Protein AF-K0XFM7-F1 (afdb_monomer)

Radius of gyration: 20.57 Å; Cα contacts (8 Å, |Δi|>4): 99; chains: 1; bounding box: 58×33×51 Å

Nearest PDB structures (foldseek):
  7bhy-assembly1_A  TM=6.921E-01  e=8.223E+00  Bacillus subtilis subsp. subtilis str. 168

Secondary structure (DSSP, 8-state):
------HHHHHHHHHHHHHSTTT-SHHHHTT--STHHHHHHHHHHHHHTS------PPPS-HHHHHHHHHHHH--THHHHHHHHHTTSS---HHHHHHHHHHHHHHHHHHHHHHHHHHTTSS-HHHHHHHTTS-HHHHHHHH--

Structure (mmCIF, N/CA/C/O backbone):
data_AF-K0XFM7-F1
#
_entry.id   AF-K0XFM7-F1
#
loop_
_atom_site.group_PDB
_atom_site.id
_atom_site.type_symbol
_atom_site.label_atom_id
_atom_site.label_alt_id
_atom_site.label_c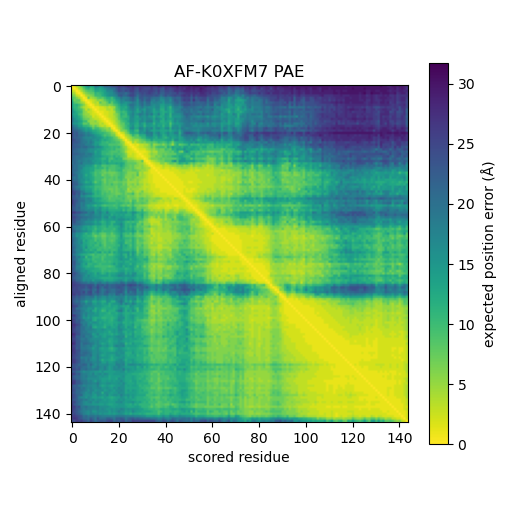omp_id
_atom_site.label_asym_id
_atom_site.label_entity_id
_atom_site.label_seq_id
_atom_site.pdbx_PDB_ins_code
_atom_site.Cartn_x
_atom_site.Cartn_y
_atom_site.Cartn_z
_atom_site.occupancy
_atom_site.B_iso_or_equiv
_atom_site.auth_seq_id
_atom_site.auth_comp_id
_atom_site.auth_asym_id
_atom_site.auth_atom_id
_atom_site.pdbx_PDB_model_num
ATOM 1 N N . MET A 1 1 ? 39.001 -6.462 -8.835 1.00 29.75 1 MET A N 1
ATOM 2 C CA . MET A 1 1 ? 38.923 -5.082 -8.316 1.00 29.75 1 MET A CA 1
ATOM 3 C C . MET A 1 1 ? 37.483 -4.840 -7.896 1.00 29.75 1 MET A C 1
ATOM 5 O O . MET A 1 1 ? 36.634 -4.616 -8.745 1.00 29.75 1 MET A O 1
ATOM 9 N N . THR A 1 2 ? 37.187 -5.045 -6.615 1.00 29.17 2 THR A N 1
ATOM 10 C CA . THR A 1 2 ? 35.823 -4.995 -6.073 1.00 29.17 2 THR A CA 1
ATOM 11 C C . THR A 1 2 ? 35.461 -3.540 -5.816 1.00 29.17 2 THR A C 1
ATOM 13 O O . THR A 1 2 ? 35.986 -2.928 -4.889 1.00 29.17 2 THR A O 1
ATOM 16 N N . ILE A 1 3 ? 34.617 -2.957 -6.666 1.00 37.25 3 ILE A N 1
ATOM 17 C CA . ILE A 1 3 ? 34.099 -1.609 -6.434 1.00 37.25 3 ILE A CA 1
ATOM 18 C C . ILE A 1 3 ? 33.021 -1.726 -5.356 1.00 37.25 3 ILE A C 1
ATOM 20 O O . ILE A 1 3 ? 31.922 -2.215 -5.604 1.00 37.25 3 ILE A O 1
ATOM 24 N N . LEU A 1 4 ? 33.357 -1.289 -4.143 1.00 32.00 4 LEU A N 1
ATOM 25 C CA . LEU A 1 4 ? 32.397 -1.015 -3.078 1.00 32.00 4 LEU A CA 1
ATOM 26 C C . LEU A 1 4 ? 31.510 0.160 -3.517 1.00 32.00 4 LEU A C 1
ATOM 28 O O . LEU A 1 4 ? 31.856 1.332 -3.349 1.00 32.00 4 LEU A O 1
ATOM 32 N N . PHE A 1 5 ? 30.361 -0.148 -4.116 1.00 39.50 5 PHE A N 1
ATOM 33 C CA . PHE A 1 5 ? 29.331 0.844 -4.400 1.00 39.50 5 PHE A CA 1
ATOM 34 C C . PHE A 1 5 ? 28.618 1.220 -3.099 1.00 39.50 5 PHE A C 1
ATOM 36 O O . PHE A 1 5 ? 27.722 0.527 -2.629 1.00 39.50 5 PHE A O 1
ATOM 43 N N . SER A 1 6 ? 29.020 2.339 -2.496 1.00 41.69 6 SER A N 1
ATOM 44 C CA . SER A 1 6 ? 28.236 2.958 -1.425 1.00 41.69 6 SER A CA 1
ATOM 45 C C . SER A 1 6 ? 26.874 3.427 -1.970 1.00 41.69 6 SER A C 1
ATOM 47 O O . SER A 1 6 ? 26.770 3.820 -3.136 1.00 41.69 6 SER A O 1
ATOM 49 N N . ARG A 1 7 ? 25.826 3.456 -1.127 1.00 45.94 7 ARG A N 1
ATOM 50 C CA .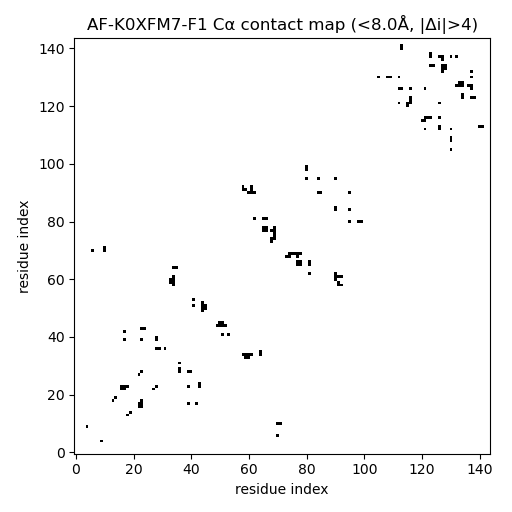 ARG A 1 7 ? 24.485 3.993 -1.478 1.00 45.94 7 ARG A CA 1
ATOM 51 C C . ARG A 1 7 ? 24.550 5.398 -2.119 1.00 45.94 7 ARG A C 1
ATOM 53 O O . ARG A 1 7 ? 23.733 5.721 -2.975 1.00 45.94 7 ARG A O 1
ATOM 60 N N . GLN A 1 8 ? 25.532 6.231 -1.750 1.00 43.97 8 GLN A N 1
ATOM 61 C CA . GLN A 1 8 ? 25.756 7.544 -2.378 1.00 43.97 8 GLN A CA 1
ATOM 62 C C . GLN A 1 8 ? 26.356 7.450 -3.789 1.00 43.97 8 GLN A C 1
ATOM 64 O O . GLN A 1 8 ? 26.002 8.254 -4.652 1.00 43.97 8 GLN A O 1
ATOM 69 N N . ASN A 1 9 ? 27.234 6.476 -4.036 1.00 42.38 9 ASN A N 1
ATOM 70 C CA . ASN A 1 9 ? 27.860 6.268 -5.339 1.00 42.38 9 ASN A CA 1
ATOM 71 C C . ASN A 1 9 ? 26.870 5.703 -6.362 1.00 42.38 9 ASN A C 1
ATOM 73 O O . ASN A 1 9 ? 26.914 6.126 -7.508 1.00 42.38 9 ASN A O 1
ATOM 77 N N . LEU A 1 10 ? 25.934 4.839 -5.954 1.00 49.88 10 LEU A N 1
ATOM 78 C CA . LEU A 1 10 ? 24.838 4.366 -6.814 1.00 49.88 10 LEU A CA 1
ATOM 79 C C . LEU A 1 10 ? 23.905 5.510 -7.233 1.00 49.88 10 LEU A C 1
ATOM 81 O O . LEU A 1 10 ? 23.663 5.685 -8.423 1.00 49.88 10 LEU A O 1
ATOM 85 N N . LYS A 1 11 ? 23.461 6.353 -6.287 1.00 48.84 11 LYS A N 1
ATOM 86 C CA . LYS A 1 11 ? 22.655 7.546 -6.610 1.00 48.84 11 LYS A CA 1
ATOM 87 C C . LYS A 1 11 ? 23.372 8.484 -7.578 1.00 48.84 11 LYS A C 1
ATOM 89 O O . LYS A 1 11 ? 22.762 8.925 -8.544 1.00 48.84 11 LYS A O 1
ATOM 94 N N . LYS A 1 12 ? 24.656 8.778 -7.338 1.00 49.69 12 LYS A N 1
ATOM 95 C CA . LYS A 1 12 ? 25.457 9.624 -8.236 1.00 49.69 12 LYS A CA 1
ATOM 96 C C . LYS A 1 12 ? 25.666 8.978 -9.602 1.00 49.69 12 LYS A C 1
ATOM 98 O O . LYS A 1 12 ? 25.543 9.680 -10.591 1.00 49.69 12 LYS A O 1
ATOM 103 N N . LEU A 1 13 ? 25.943 7.675 -9.666 1.00 50.91 13 LEU A N 1
ATOM 104 C CA . LEU A 1 13 ? 26.161 6.960 -10.923 1.00 50.91 13 LEU A CA 1
ATOM 105 C C . LEU A 1 13 ? 24.884 6.902 -11.768 1.00 50.91 13 LEU A C 1
ATOM 107 O O . LEU A 1 13 ? 24.965 7.158 -12.959 1.00 50.91 13 LEU A O 1
ATOM 111 N N . LEU A 1 14 ? 23.720 6.630 -11.165 1.00 55.31 14 LEU A N 1
ATOM 112 C CA . LEU A 1 14 ? 22.430 6.646 -11.867 1.00 55.31 14 LEU A CA 1
ATOM 113 C C . LEU A 1 14 ? 22.029 8.060 -12.292 1.00 55.31 14 LEU A C 1
ATOM 115 O O . LEU A 1 14 ? 21.629 8.246 -13.430 1.00 55.31 14 LEU A O 1
ATOM 119 N N . ILE A 1 15 ? 22.187 9.071 -11.433 1.00 53.62 15 ILE A N 1
ATOM 120 C CA . ILE A 1 15 ? 21.956 10.474 -11.816 1.00 53.62 15 ILE A CA 1
ATOM 121 C C . ILE A 1 15 ? 22.860 10.860 -12.989 1.00 53.62 15 ILE A C 1
ATOM 123 O O . ILE A 1 15 ? 22.378 11.433 -13.953 1.00 53.62 15 ILE A O 1
ATOM 127 N N . PHE A 1 16 ? 24.140 10.494 -12.959 1.00 48.94 16 PHE A N 1
ATOM 128 C CA . PHE A 1 16 ? 25.066 10.787 -14.050 1.00 48.94 16 PHE A CA 1
ATOM 129 C C . PHE A 1 16 ? 24.698 10.015 -15.328 1.00 48.94 16 PHE A C 1
ATOM 131 O O . PHE A 1 16 ? 24.609 10.613 -16.386 1.00 48.94 16 PHE A O 1
ATOM 138 N N . TYR A 1 17 ? 24.380 8.719 -15.247 1.00 53.38 17 TYR A N 1
ATOM 139 C CA . TYR A 1 17 ? 24.012 7.913 -16.421 1.00 53.38 17 TYR A CA 1
ATOM 140 C C . TYR A 1 17 ? 22.646 8.264 -17.028 1.00 53.38 17 TYR A C 1
ATOM 142 O O . TYR A 1 17 ? 22.488 8.170 -18.242 1.00 53.38 17 TYR A O 1
ATOM 150 N N . PHE A 1 18 ? 21.658 8.641 -16.212 1.00 51.94 18 PHE A N 1
ATOM 151 C CA . PHE A 1 18 ? 20.291 8.908 -16.672 1.00 51.94 18 PHE A CA 1
ATOM 152 C C . PHE A 1 18 ? 20.002 10.394 -16.923 1.00 51.94 18 PHE A C 1
ATOM 154 O O . PHE A 1 18 ? 19.079 10.696 -17.679 1.00 51.94 18 PHE A O 1
ATOM 161 N N . LEU A 1 19 ? 20.773 11.322 -16.335 1.00 49.59 19 LEU A N 1
ATOM 162 C CA . LEU A 1 19 ? 20.606 12.770 -16.534 1.00 49.59 19 LEU A CA 1
ATOM 163 C C . LEU A 1 19 ? 21.688 13.410 -17.423 1.00 49.59 19 LEU A C 1
ATOM 165 O O . LEU A 1 19 ? 21.469 14.540 -17.863 1.00 49.59 19 LEU A O 1
ATOM 169 N N . ASP A 1 20 ? 22.793 12.727 -17.767 1.00 49.00 20 ASP A N 1
ATOM 170 C CA . ASP A 1 20 ? 23.643 13.196 -18.872 1.00 49.00 20 ASP A CA 1
ATOM 171 C C . ASP A 1 20 ? 22.966 12.954 -20.227 1.00 49.00 20 ASP A C 1
ATOM 173 O O . ASP A 1 20 ? 22.535 11.853 -20.579 1.00 49.00 20 ASP A O 1
ATOM 177 N N . ASN A 1 21 ? 22.910 14.023 -21.022 1.00 47.72 21 ASN A N 1
ATOM 178 C CA . ASN A 1 21 ? 22.172 14.139 -22.283 1.00 47.72 21 ASN A CA 1
ATOM 179 C C . ASN A 1 21 ? 22.541 13.115 -23.375 1.00 47.72 21 ASN A C 1
ATOM 181 O O . ASN A 1 21 ? 21.835 13.027 -24.377 1.00 47.72 21 ASN A O 1
ATOM 185 N N . THR A 1 22 ? 23.629 12.364 -23.216 1.00 46.22 22 THR A N 1
ATOM 186 C CA . THR A 1 22 ? 24.187 11.465 -24.236 1.00 46.22 22 THR A CA 1
ATOM 187 C C . THR A 1 22 ? 23.747 10.007 -24.104 1.00 46.22 22 THR A C 1
ATOM 189 O O . THR A 1 22 ? 23.818 9.282 -25.094 1.00 46.22 22 THR A O 1
ATOM 192 N N . PHE A 1 23 ? 23.282 9.566 -22.930 1.00 46.31 23 PHE A N 1
ATOM 193 C CA . PHE A 1 23 ? 22.992 8.147 -22.666 1.00 46.31 23 PHE A CA 1
ATOM 194 C C . PHE A 1 23 ? 21.504 7.778 -22.689 1.00 46.31 23 PHE A C 1
ATOM 196 O O . PHE A 1 23 ? 21.178 6.610 -22.867 1.00 46.31 23 PHE A O 1
ATOM 203 N N . CYS A 1 24 ? 20.585 8.737 -22.567 1.00 51.81 24 CYS A N 1
ATOM 204 C CA . CYS A 1 24 ? 19.144 8.464 -22.539 1.00 51.81 24 CYS A CA 1
ATOM 205 C C . CYS A 1 24 ? 18.507 8.648 -23.929 1.00 51.81 24 CYS A C 1
ATOM 207 O O . CYS A 1 24 ? 17.659 9.511 -24.147 1.00 51.81 24 CYS A O 1
ATOM 209 N N . THR A 1 25 ? 18.990 7.881 -24.907 1.00 58.22 25 THR A N 1
ATOM 210 C CA . THR A 1 25 ? 18.348 7.732 -26.223 1.00 58.22 25 THR A CA 1
ATOM 211 C C . THR A 1 25 ? 17.553 6.430 -26.246 1.00 58.22 25 THR A C 1
ATOM 213 O O . THR A 1 25 ? 17.971 5.464 -25.608 1.00 58.22 25 THR A O 1
ATOM 216 N N . GLN A 1 26 ? 16.469 6.347 -27.030 1.00 60.59 26 GLN A N 1
ATOM 217 C CA . GLN A 1 26 ? 15.697 5.099 -27.196 1.00 60.59 26 GLN A CA 1
ATOM 218 C C . GLN A 1 26 ? 16.611 3.902 -27.522 1.00 60.59 26 GLN A C 1
ATOM 220 O O . GLN A 1 26 ? 16.553 2.854 -26.894 1.00 60.59 26 GLN A O 1
ATOM 225 N N . THR A 1 27 ? 17.588 4.132 -28.403 1.00 60.06 27 THR A N 1
ATOM 226 C CA . THR A 1 27 ? 18.615 3.159 -28.809 1.00 60.06 27 THR A CA 1
ATOM 227 C C . THR A 1 27 ? 19.533 2.671 -27.683 1.00 60.06 27 THR A C 1
ATOM 229 O O . THR A 1 27 ? 20.223 1.665 -27.849 1.00 60.06 27 THR A O 1
ATOM 232 N N . THR A 1 28 ? 19.605 3.386 -26.561 1.00 57.66 28 THR A N 1
ATOM 233 C CA . THR A 1 28 ? 20.372 2.999 -25.371 1.00 57.66 28 THR A CA 1
ATOM 234 C C . THR A 1 28 ? 19.479 2.342 -24.319 1.00 57.66 28 THR A C 1
ATOM 236 O O . THR A 1 28 ? 19.934 1.414 -23.654 1.00 57.66 28 THR A O 1
ATOM 239 N N . ILE A 1 29 ? 18.205 2.739 -24.232 1.00 59.78 29 ILE A N 1
ATOM 240 C CA . ILE A 1 29 ? 17.186 2.091 -23.390 1.00 59.78 29 ILE A CA 1
ATOM 241 C C . ILE A 1 29 ? 16.974 0.635 -23.833 1.00 59.78 29 ILE A C 1
ATOM 243 O O . ILE A 1 29 ? 17.033 -0.275 -23.009 1.00 59.78 29 ILE A O 1
ATOM 247 N N . ASP A 1 30 ? 16.891 0.393 -25.142 1.00 63.66 30 ASP A N 1
ATOM 248 C CA . ASP A 1 30 ? 16.704 -0.949 -25.717 1.00 63.66 30 ASP A CA 1
ATOM 249 C C . ASP A 1 30 ? 17.877 -1.918 -25.433 1.00 63.66 30 ASP A C 1
ATOM 251 O O . ASP A 1 30 ? 17.787 -3.122 -25.681 1.00 63.66 30 ASP A O 1
ATOM 255 N N . LYS A 1 31 ? 19.015 -1.416 -24.923 1.00 64.25 31 LYS A N 1
ATOM 256 C CA . LYS A 1 31 ? 20.193 -2.236 -24.585 1.00 64.25 31 LYS A CA 1
ATOM 257 C C . LYS A 1 31 ? 20.129 -2.837 -23.182 1.00 64.25 31 LYS A C 1
ATOM 259 O O . LYS A 1 31 ? 20.913 -3.746 -22.889 1.00 64.25 31 LYS A O 1
ATOM 264 N N . PHE A 1 32 ? 19.249 -2.350 -22.310 1.00 61.25 32 PHE A N 1
ATOM 265 C CA . PHE A 1 32 ? 19.082 -2.915 -20.975 1.00 61.25 32 PHE A CA 1
ATOM 266 C C . PHE A 1 32 ? 18.409 -4.289 -21.080 1.00 61.25 32 PHE A C 1
ATOM 268 O O . PHE A 1 32 ? 17.297 -4.425 -21.572 1.00 61.25 32 PHE A O 1
ATOM 275 N N . ARG A 1 33 ? 19.111 -5.334 -20.627 1.00 59.41 33 ARG A N 1
ATOM 276 C CA . ARG A 1 33 ? 18.616 -6.724 -20.660 1.00 59.41 33 ARG A CA 1
ATOM 277 C C . ARG A 1 33 ? 17.826 -7.129 -19.410 1.00 59.41 33 ARG A C 1
ATOM 279 O O . ARG A 1 33 ? 17.273 -8.224 -19.382 1.00 59.41 33 ARG A O 1
ATOM 286 N N . SER A 1 34 ? 17.811 -6.280 -18.384 1.00 68.44 34 SER A N 1
ATOM 287 C CA . SER A 1 34 ? 17.025 -6.444 -17.157 1.00 68.44 34 SER A CA 1
ATOM 288 C C . SER A 1 34 ? 15.877 -5.439 -17.124 1.00 68.44 34 SER A C 1
ATOM 290 O O . SER A 1 34 ? 15.892 -4.467 -17.877 1.00 68.44 34 SER A O 1
ATOM 292 N N . ASP A 1 35 ? 14.938 -5.607 -16.193 1.00 73.00 35 ASP A N 1
ATOM 293 C CA . ASP A 1 35 ? 13.759 -4.740 -16.034 1.00 73.00 35 ASP A CA 1
ATOM 294 C C . ASP A 1 35 ? 14.070 -3.279 -15.645 1.00 73.00 35 ASP A C 1
ATOM 296 O O . ASP A 1 35 ? 13.169 -2.449 -15.561 1.00 73.00 35 ASP A O 1
ATOM 300 N N . PHE A 1 36 ? 15.348 -2.909 -15.485 1.00 73.38 36 PHE A N 1
ATOM 301 C CA . PHE A 1 36 ? 15.766 -1.511 -15.315 1.00 73.38 36 PHE A CA 1
ATOM 302 C C . PHE A 1 36 ? 15.454 -0.627 -16.524 1.00 73.38 36 PHE A C 1
ATOM 304 O O . PHE A 1 36 ? 15.396 0.595 -16.381 1.00 73.38 36 PHE A O 1
ATOM 311 N N . TRP A 1 37 ? 15.219 -1.224 -17.694 1.00 73.75 37 TRP A N 1
ATOM 312 C CA . TRP A 1 37 ? 14.750 -0.495 -18.868 1.00 73.75 37 TRP A CA 1
ATOM 313 C C . TRP A 1 37 ? 13.430 0.250 -18.594 1.00 73.75 37 TRP A C 1
ATOM 315 O O . TRP A 1 37 ? 13.237 1.328 -19.138 1.00 73.75 37 TRP A O 1
ATOM 325 N N . ILE A 1 38 ? 12.577 -0.249 -17.690 1.00 77.06 38 ILE A N 1
ATOM 326 C CA . ILE A 1 38 ? 11.307 0.389 -17.299 1.00 77.06 38 ILE A CA 1
ATOM 327 C C . ILE A 1 38 ? 11.563 1.732 -16.609 1.00 77.06 38 ILE A C 1
ATOM 329 O O . ILE A 1 38 ? 10.898 2.726 -16.884 1.00 77.06 38 ILE A O 1
ATOM 333 N N . LEU A 1 39 ? 12.564 1.783 -15.724 1.00 75.88 39 LEU A N 1
ATOM 334 C CA . LEU A 1 39 ? 12.958 3.027 -15.062 1.00 75.88 39 LEU A CA 1
ATOM 335 C C . LEU A 1 39 ? 13.592 4.004 -16.060 1.00 75.88 39 LEU A C 1
ATOM 337 O O . LEU A 1 39 ? 13.345 5.206 -15.991 1.00 75.88 39 LEU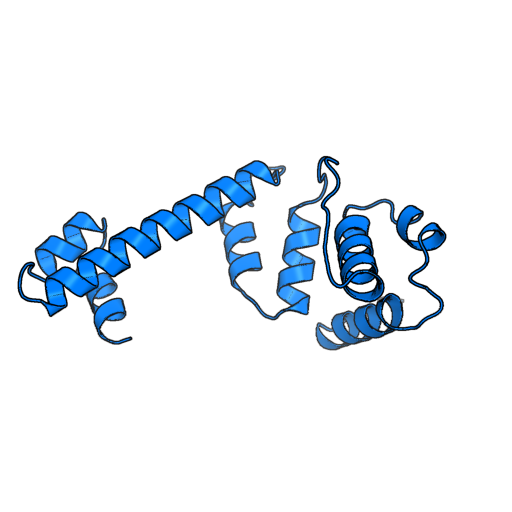 A O 1
ATOM 341 N N . ALA A 1 40 ? 14.400 3.485 -16.986 1.00 75.75 40 ALA A N 1
ATOM 342 C CA . ALA A 1 40 ? 15.002 4.272 -18.056 1.00 75.75 40 ALA A CA 1
ATOM 343 C C . ALA A 1 40 ? 13.934 4.918 -18.953 1.00 75.75 40 ALA A C 1
ATOM 345 O O . ALA A 1 40 ? 13.990 6.119 -19.216 1.00 75.75 40 ALA A O 1
ATOM 346 N N . ASP A 1 41 ? 12.949 4.122 -19.363 1.00 76.12 41 ASP A N 1
ATOM 347 C CA . ASP A 1 41 ? 11.815 4.529 -20.184 1.00 76.12 41 ASP A CA 1
ATOM 348 C C . ASP A 1 41 ? 10.939 5.562 -19.462 1.00 76.12 41 ASP A C 1
ATOM 350 O O . ASP A 1 41 ? 10.687 6.636 -20.004 1.00 76.12 41 ASP A O 1
ATOM 354 N N . TYR A 1 42 ? 10.600 5.329 -18.190 1.00 78.38 42 TYR A N 1
ATOM 355 C CA . TYR A 1 42 ? 9.891 6.306 -17.358 1.00 78.38 42 TYR A CA 1
ATOM 356 C C . TYR A 1 42 ? 10.612 7.660 -17.296 1.00 78.38 42 TYR A C 1
ATOM 358 O O . TYR A 1 42 ? 10.006 8.706 -17.536 1.00 78.38 42 TYR A O 1
ATOM 366 N N . LEU A 1 43 ? 11.915 7.665 -16.991 1.00 75.88 43 LEU A N 1
ATOM 367 C CA . LEU A 1 43 ? 12.696 8.902 -16.891 1.00 75.88 43 LEU A CA 1
ATOM 368 C C . LEU A 1 43 ? 12.791 9.630 -18.238 1.00 75.88 43 LEU A C 1
ATOM 370 O O . LEU A 1 43 ? 12.763 10.863 -18.273 1.00 75.88 43 LEU A O 1
ATOM 374 N N . TYR A 1 44 ? 12.887 8.884 -19.338 1.00 79.56 44 TYR A N 1
ATOM 375 C CA . TYR A 1 44 ? 12.880 9.443 -20.685 1.00 79.56 44 TYR A CA 1
ATOM 376 C C . TYR A 1 44 ? 11.529 10.084 -21.029 1.00 79.56 44 TYR A C 1
ATOM 378 O O . TYR A 1 44 ? 11.496 11.257 -21.408 1.00 79.56 44 TYR A O 1
ATOM 386 N N . GLN A 1 45 ? 10.420 9.365 -20.837 1.00 78.94 45 GLN A N 1
ATOM 387 C CA . GLN A 1 45 ? 9.071 9.866 -21.114 1.00 78.94 45 GLN A CA 1
ATOM 388 C C . GLN A 1 45 ? 8.741 11.095 -20.253 1.00 78.94 45 GLN A C 1
ATOM 390 O O . GLN A 1 45 ? 8.383 12.149 -20.778 1.00 78.94 45 GLN A O 1
ATOM 395 N N . MET A 1 46 ? 9.005 11.047 -18.944 1.00 78.88 46 MET A N 1
ATOM 396 C CA . MET A 1 46 ? 8.796 12.202 -18.062 1.00 78.88 46 MET A CA 1
ATOM 397 C C . MET A 1 46 ? 9.622 13.427 -18.471 1.00 78.88 46 MET A C 1
ATOM 399 O O . MET A 1 46 ? 9.180 14.559 -18.289 1.00 78.88 46 MET A O 1
ATOM 403 N N . ARG A 1 47 ? 10.806 13.236 -19.058 1.00 75.88 47 ARG A N 1
ATOM 404 C CA . ARG A 1 47 ? 11.611 14.341 -19.588 1.00 75.88 47 ARG A CA 1
ATOM 405 C C . ARG A 1 47 ? 11.030 14.917 -20.881 1.00 75.88 47 ARG A C 1
ATOM 407 O O . ARG A 1 47 ? 11.076 16.131 -21.071 1.00 75.88 47 ARG A O 1
ATOM 414 N N . VAL A 1 48 ? 10.600 14.056 -21.800 1.00 79.56 48 VAL A N 1
ATOM 415 C CA . VAL A 1 48 ? 10.223 14.448 -23.167 1.00 79.56 48 VAL A CA 1
ATOM 416 C C . VAL A 1 48 ? 8.778 14.930 -23.237 1.00 79.56 48 VAL A C 1
ATOM 418 O O . VAL A 1 48 ? 8.522 15.984 -23.814 1.00 79.56 48 VAL A O 1
ATOM 421 N N . SER A 1 49 ? 7.846 14.179 -22.655 1.00 82.69 49 SER A N 1
ATOM 422 C CA . SER A 1 49 ? 6.406 14.459 -22.686 1.00 82.69 49 SER A CA 1
ATOM 423 C C . SER A 1 49 ? 5.857 15.006 -21.371 1.00 82.69 49 SER A C 1
ATOM 425 O O . SER A 1 49 ? 4.744 15.524 -21.373 1.00 82.69 49 SER A O 1
ATOM 427 N N . ASN A 1 50 ? 6.606 14.917 -20.262 1.00 81.44 50 ASN A N 1
ATOM 428 C CA . ASN A 1 50 ? 6.082 15.164 -18.908 1.00 81.44 50 ASN A CA 1
ATOM 429 C C . ASN A 1 50 ? 4.809 14.347 -18.609 1.00 81.44 50 ASN A C 1
ATOM 431 O O . ASN A 1 50 ? 3.932 14.765 -17.857 1.00 81.44 50 ASN A O 1
ATOM 435 N N . ASP A 1 51 ? 4.728 13.181 -19.239 1.00 71.56 51 ASP A N 1
ATOM 436 C CA . ASP A 1 51 ? 3.656 12.206 -19.130 1.00 71.56 51 ASP A CA 1
ATOM 437 C C . ASP A 1 51 ? 4.270 10.823 -19.351 1.00 71.56 51 ASP A C 1
ATOM 439 O O . ASP A 1 51 ? 5.291 10.716 -20.041 1.00 71.56 51 ASP A O 1
ATOM 443 N N . TYR A 1 52 ? 3.673 9.791 -18.763 1.00 77.69 52 TYR A N 1
ATOM 444 C CA . TYR A 1 52 ? 4.174 8.422 -18.818 1.00 77.69 52 TYR A CA 1
ATOM 445 C C . TYR A 1 52 ? 3.077 7.446 -19.237 1.00 77.69 52 TYR A C 1
ATOM 447 O O . TYR A 1 52 ? 2.067 7.282 -18.552 1.00 77.69 52 TYR A O 1
ATOM 455 N N . VAL A 1 53 ? 3.336 6.730 -20.328 1.00 79.19 53 VAL A N 1
ATOM 456 C CA . VAL A 1 53 ? 2.535 5.606 -20.803 1.00 79.19 53 VAL A CA 1
ATOM 457 C C . VAL A 1 53 ? 3.339 4.331 -20.581 1.00 79.19 53 VAL A C 1
ATOM 459 O O . VAL A 1 53 ? 4.357 4.092 -21.230 1.00 79.19 53 VAL A O 1
ATOM 462 N N . ALA A 1 54 ? 2.877 3.505 -19.645 1.00 75.81 54 ALA A N 1
ATOM 463 C CA . ALA A 1 54 ? 3.505 2.224 -19.360 1.00 75.81 54 ALA A CA 1
ATOM 464 C C . ALA A 1 54 ? 3.326 1.247 -20.530 1.00 75.81 54 ALA A C 1
ATOM 466 O O . ALA A 1 54 ? 2.241 1.142 -21.104 1.00 75.81 54 ALA A O 1
ATOM 467 N N . CYS A 1 55 ? 4.368 0.482 -20.849 1.00 68.12 55 CYS A N 1
ATOM 468 C CA . CYS A 1 55 ? 4.229 -0.657 -21.752 1.00 68.12 55 CYS A CA 1
ATOM 469 C C . CYS A 1 55 ? 3.579 -1.856 -21.027 1.00 68.12 55 CYS A C 1
ATOM 471 O O . CYS A 1 55 ? 3.738 -2.022 -19.818 1.00 68.12 55 CYS A O 1
ATOM 473 N N . GLU A 1 56 ? 2.933 -2.755 -21.771 1.00 67.56 56 GLU A N 1
ATOM 474 C CA . GLU A 1 56 ? 2.305 -3.976 -21.225 1.00 67.56 56 GLU A CA 1
ATOM 475 C C . GLU A 1 56 ? 3.299 -5.131 -20.955 1.00 67.56 56 GLU A C 1
ATOM 477 O O . GLU A 1 56 ? 2.904 -6.285 -20.785 1.00 67.56 56 GLU A O 1
ATOM 482 N N . THR A 1 57 ? 4.608 -4.865 -20.943 1.00 67.69 57 THR A N 1
ATOM 483 C CA . THR A 1 57 ? 5.620 -5.922 -20.800 1.00 67.69 57 THR A CA 1
ATOM 484 C C . THR A 1 57 ? 5.631 -6.499 -19.386 1.00 67.69 57 THR A C 1
ATOM 486 O O . THR A 1 57 ? 5.631 -5.777 -18.391 1.00 67.69 57 THR A O 1
ATOM 489 N N . VAL A 1 58 ? 5.716 -7.827 -19.297 1.00 67.25 58 VAL A N 1
ATOM 490 C CA . VAL A 1 58 ? 5.857 -8.544 -18.026 1.00 67.25 58 VAL A CA 1
ATOM 491 C C . VAL A 1 58 ? 7.232 -8.278 -17.409 1.00 67.25 58 VAL A C 1
ATOM 493 O O . VAL A 1 58 ? 8.257 -8.597 -18.012 1.00 67.25 58 VAL A O 1
ATOM 496 N N . ILE A 1 59 ? 7.231 -7.755 -16.183 1.00 71.25 59 ILE A N 1
ATOM 497 C CA . ILE A 1 59 ? 8.429 -7.519 -15.367 1.00 71.25 59 ILE A CA 1
ATOM 498 C C . ILE A 1 59 ? 8.939 -8.855 -14.815 1.00 71.25 59 ILE A C 1
ATOM 500 O O . ILE A 1 59 ? 8.173 -9.578 -14.175 1.00 71.25 59 ILE A O 1
ATOM 504 N N . LYS A 1 60 ? 10.213 -9.191 -15.044 1.00 70.75 60 LYS A N 1
ATOM 505 C CA . LYS A 1 60 ? 10.800 -10.489 -14.642 1.00 70.75 60 LYS A CA 1
ATOM 506 C C . LYS A 1 60 ? 11.588 -10.455 -13.324 1.00 70.75 60 LYS A C 1
ATOM 508 O O . LYS A 1 60 ? 11.665 -11.476 -12.654 1.00 70.75 60 LYS A O 1
ATOM 513 N N . HIS A 1 61 ? 12.149 -9.306 -12.964 1.00 75.94 61 HIS A N 1
ATOM 514 C CA . HIS A 1 61 ? 13.073 -9.077 -11.845 1.00 75.94 61 HIS A CA 1
ATOM 515 C C . HIS A 1 61 ? 12.534 -7.935 -10.969 1.00 75.94 61 HIS A C 1
ATOM 517 O O . HIS A 1 61 ? 13.070 -6.823 -10.924 1.00 75.94 61 HIS A O 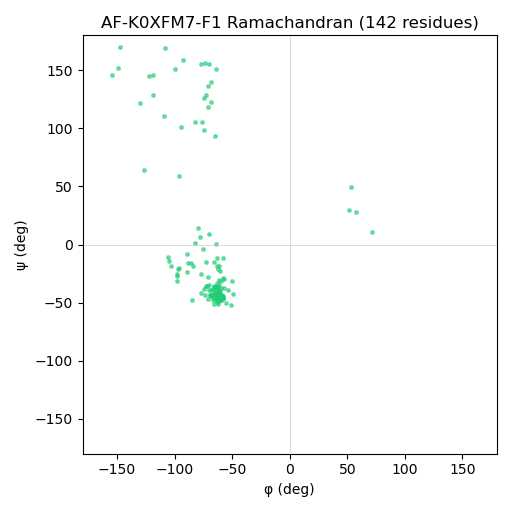1
ATOM 523 N N . VAL A 1 62 ? 11.368 -8.176 -10.363 1.00 75.94 62 VAL A N 1
ATOM 524 C CA . VAL A 1 62 ? 10.620 -7.168 -9.593 1.00 75.94 62 VAL A CA 1
ATOM 525 C C . VAL A 1 62 ? 11.378 -6.762 -8.327 1.00 75.94 62 VAL A C 1
ATOM 527 O O . VAL A 1 62 ? 11.422 -5.576 -8.001 1.00 75.94 62 VAL A O 1
ATOM 530 N N . ASP A 1 63 ? 12.031 -7.711 -7.655 1.00 75.00 63 ASP A N 1
ATOM 531 C CA . ASP A 1 63 ? 12.779 -7.456 -6.420 1.00 75.00 63 ASP A CA 1
ATOM 532 C C . ASP A 1 63 ? 13.951 -6.498 -6.664 1.00 75.00 63 ASP A C 1
ATOM 534 O O . ASP A 1 63 ? 14.119 -5.518 -5.938 1.00 75.00 63 ASP A O 1
ATOM 538 N N . GLU A 1 64 ? 14.720 -6.700 -7.734 1.00 77.25 64 GLU A N 1
ATOM 539 C CA . GLU A 1 64 ? 15.839 -5.836 -8.110 1.00 77.25 64 GLU A CA 1
ATOM 540 C C . GLU A 1 64 ? 15.380 -4.411 -8.438 1.00 77.25 64 GLU A C 1
ATOM 542 O O . GLU A 1 64 ? 16.051 -3.438 -8.070 1.00 77.25 64 GLU A O 1
ATOM 547 N N . LEU A 1 65 ? 14.225 -4.273 -9.096 1.00 77.88 65 LEU A N 1
ATOM 548 C CA . LEU A 1 65 ? 13.632 -2.973 -9.396 1.00 77.88 65 LEU A CA 1
ATOM 549 C C . LEU A 1 65 ? 13.182 -2.259 -8.113 1.00 77.88 65 LEU A C 1
ATOM 551 O O . LEU A 1 65 ? 13.527 -1.094 -7.911 1.00 77.88 65 LEU A O 1
ATOM 555 N N . LEU A 1 66 ? 12.469 -2.944 -7.215 1.00 78.88 66 LEU A N 1
ATOM 556 C CA . LEU A 1 66 ? 12.017 -2.369 -5.943 1.00 78.88 66 LEU A CA 1
ATOM 557 C C . LEU A 1 66 ? 13.193 -2.041 -5.004 1.00 78.88 66 LEU A C 1
ATOM 559 O O . LEU A 1 66 ? 13.180 -0.997 -4.347 1.00 78.88 66 LEU A O 1
ATOM 563 N N . MET A 1 67 ? 14.246 -2.863 -4.983 1.00 78.19 67 MET A N 1
ATOM 564 C CA . MET A 1 67 ? 15.471 -2.598 -4.219 1.00 78.19 67 MET A CA 1
ATOM 565 C C . MET A 1 67 ? 16.181 -1.342 -4.729 1.00 78.19 67 MET A C 1
ATOM 567 O O . MET A 1 67 ? 16.640 -0.516 -3.931 1.00 78.19 67 MET A O 1
ATOM 571 N N . LEU A 1 68 ? 16.258 -1.172 -6.053 1.00 78.50 68 LEU A N 1
ATOM 572 C CA . LEU A 1 68 ? 16.802 0.042 -6.654 1.00 78.50 68 LEU A CA 1
ATOM 573 C C . LEU A 1 68 ? 15.966 1.264 -6.262 1.00 78.50 68 LEU A C 1
ATOM 575 O O . LEU A 1 68 ? 16.533 2.270 -5.829 1.00 78.50 68 LEU A O 1
ATOM 579 N N . MET A 1 69 ? 14.639 1.167 -6.360 1.00 79.50 69 MET A N 1
ATOM 580 C CA . MET A 1 69 ? 13.729 2.245 -5.971 1.00 79.50 69 MET A CA 1
ATOM 581 C C . MET A 1 69 ? 13.914 2.625 -4.499 1.00 79.50 69 MET A C 1
ATOM 583 O O . MET A 1 69 ? 14.144 3.802 -4.233 1.00 79.50 69 MET A O 1
ATOM 587 N N . SER A 1 70 ? 13.956 1.657 -3.574 1.00 82.62 70 SER A N 1
ATOM 588 C CA . SER A 1 70 ? 14.285 1.880 -2.152 1.00 82.62 70 SER A CA 1
ATOM 589 C C . SER A 1 70 ? 15.592 2.670 -1.990 1.00 82.62 70 SER A C 1
ATOM 591 O O . SER A 1 70 ? 15.634 3.734 -1.361 1.00 82.62 70 SER A O 1
ATOM 593 N N . ALA A 1 71 ? 16.671 2.217 -2.637 1.00 78.50 71 ALA A N 1
ATOM 594 C CA . ALA A 1 71 ? 17.973 2.875 -2.552 1.00 78.50 71 ALA A CA 1
ATOM 595 C C . ALA A 1 71 ? 17.960 4.304 -3.128 1.00 78.50 71 ALA A C 1
ATOM 597 O O . ALA A 1 71 ? 18.637 5.196 -2.597 1.00 78.50 71 ALA A O 1
ATOM 598 N N . MET A 1 72 ? 17.205 4.539 -4.204 1.00 74.06 72 MET A N 1
ATOM 599 C CA . MET A 1 72 ? 17.114 5.825 -4.899 1.00 74.06 72 MET A CA 1
ATOM 600 C C . MET A 1 72 ? 16.233 6.837 -4.171 1.00 74.06 72 MET A C 1
ATOM 602 O O . MET A 1 72 ? 16.620 8.004 -4.056 1.00 74.06 72 MET A O 1
ATOM 606 N N . THR A 1 73 ? 15.092 6.427 -3.638 1.00 78.12 73 THR A N 1
ATOM 607 C CA . THR A 1 73 ? 14.132 7.333 -2.992 1.00 78.12 73 THR A CA 1
ATOM 608 C C . THR A 1 73 ? 14.412 7.505 -1.503 1.00 78.12 73 THR A C 1
A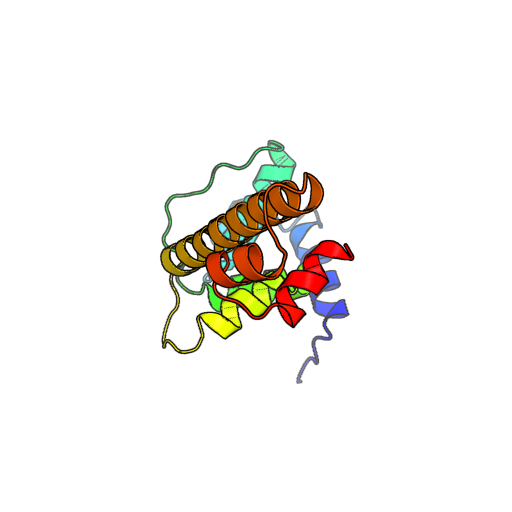TOM 610 O O . THR A 1 73 ? 14.103 8.563 -0.962 1.00 78.12 73 THR A O 1
ATOM 613 N N . LYS A 1 74 ? 15.093 6.540 -0.862 1.00 74.69 74 LYS A N 1
ATOM 614 C CA . LYS A 1 74 ? 15.094 6.363 0.606 1.00 74.69 74 LYS A CA 1
ATOM 615 C C . LYS A 1 74 ? 13.678 6.162 1.164 1.00 74.69 74 LYS A C 1
ATOM 617 O O . LYS A 1 74 ? 13.397 6.571 2.284 1.00 74.69 74 LYS A O 1
ATOM 622 N N . ASP A 1 75 ? 12.784 5.616 0.348 1.00 81.12 75 ASP A N 1
ATOM 623 C CA . ASP A 1 75 ? 11.438 5.247 0.759 1.00 81.12 75 ASP A CA 1
ATOM 624 C C . ASP A 1 75 ? 11.450 3.770 1.151 1.00 81.12 75 ASP A C 1
ATOM 626 O O . ASP A 1 75 ? 11.462 2.878 0.298 1.00 81.12 75 ASP A O 1
ATOM 630 N N . ASP A 1 76 ? 11.488 3.524 2.457 1.00 82.69 76 ASP A N 1
ATOM 631 C CA . ASP A 1 76 ? 11.640 2.182 3.018 1.00 82.69 76 ASP A CA 1
ATOM 632 C C . ASP A 1 76 ? 10.425 1.283 2.713 1.00 82.69 76 ASP A C 1
ATOM 634 O O . ASP A 1 76 ? 10.544 0.057 2.746 1.00 82.69 76 ASP A O 1
ATOM 638 N N . ARG A 1 77 ? 9.286 1.856 2.280 1.00 84.00 77 ARG A N 1
ATOM 639 C CA . ARG A 1 77 ? 8.084 1.096 1.888 1.00 84.00 77 ARG A CA 1
ATOM 640 C C . ARG A 1 77 ? 8.357 0.105 0.758 1.00 84.00 77 ARG A C 1
ATOM 642 O O . ARG A 1 77 ? 7.657 -0.904 0.660 1.00 84.00 77 ARG A O 1
ATOM 649 N N . PHE A 1 78 ? 9.332 0.382 -0.109 1.00 82.88 78 PHE A N 1
ATOM 650 C CA . PHE A 1 78 ? 9.742 -0.544 -1.167 1.00 82.88 78 PHE A CA 1
ATOM 651 C C . PHE A 1 78 ? 10.449 -1.778 -0.590 1.00 82.88 78 PHE A C 1
ATOM 653 O O . PHE A 1 78 ? 10.142 -2.899 -0.985 1.00 82.88 78 PHE A O 1
ATOM 660 N N . GLU A 1 79 ? 11.340 -1.582 0.383 1.00 80.56 79 GLU A N 1
ATOM 661 C CA . GLU A 1 79 ? 12.060 -2.662 1.065 1.00 80.56 79 GLU A CA 1
ATOM 662 C C . GLU A 1 79 ? 11.126 -3.487 1.962 1.00 80.56 79 GLU A C 1
ATOM 664 O O . GLU A 1 79 ? 11.199 -4.713 1.961 1.00 80.56 79 GLU A O 1
ATOM 669 N N . GLU A 1 80 ? 10.187 -2.842 2.656 1.00 83.38 80 GLU A N 1
ATOM 670 C CA . GLU A 1 80 ? 9.116 -3.517 3.403 1.00 83.38 80 GLU A CA 1
ATOM 671 C C . GLU A 1 80 ? 8.267 -4.410 2.491 1.00 83.38 80 GLU A C 1
ATOM 673 O O . GLU A 1 80 ? 8.020 -5.572 2.811 1.00 83.38 80 GLU A O 1
ATOM 678 N N . THR A 1 81 ? 7.871 -3.892 1.322 1.00 82.94 81 THR A N 1
ATOM 679 C CA . THR A 1 81 ? 7.078 -4.653 0.345 1.00 82.94 81 THR A CA 1
ATOM 680 C C . THR A 1 81 ? 7.847 -5.883 -0.143 1.00 82.94 81 THR A C 1
ATOM 682 O O . THR A 1 81 ? 7.273 -6.968 -0.190 1.00 82.94 81 THR A O 1
ATOM 685 N N . ILE A 1 82 ? 9.149 -5.747 -0.424 1.00 76.12 82 ILE A N 1
ATOM 686 C CA . ILE A 1 82 ? 10.016 -6.883 -0.773 1.00 76.12 82 ILE A CA 1
ATOM 687 C C . ILE A 1 82 ? 10.093 -7.877 0.387 1.00 76.12 82 ILE A C 1
ATOM 689 O O . ILE A 1 82 ? 9.832 -9.051 0.180 1.00 76.12 82 ILE A O 1
ATOM 693 N N . ASN A 1 83 ? 10.404 -7.440 1.609 1.00 79.62 83 ASN A N 1
ATOM 694 C CA . ASN A 1 83 ? 10.580 -8.326 2.769 1.00 79.62 83 ASN A CA 1
ATOM 695 C C . ASN A 1 83 ? 9.317 -9.122 3.129 1.00 79.62 83 ASN A C 1
ATOM 697 O O . ASN A 1 83 ? 9.396 -10.244 3.637 1.00 79.62 83 ASN A O 1
ATOM 701 N N . GLU A 1 84 ? 8.141 -8.555 2.874 1.00 76.25 84 GLU A N 1
ATOM 702 C CA . GLU A 1 84 ? 6.869 -9.243 3.077 1.00 76.25 84 GLU A CA 1
ATOM 703 C C . GLU A 1 84 ? 6.549 -10.257 1.963 1.00 76.25 84 GLU A C 1
ATOM 705 O O . GLU A 1 84 ? 5.824 -11.224 2.217 1.00 76.25 84 GLU A O 1
ATOM 710 N N . LEU A 1 85 ? 7.098 -10.069 0.757 1.00 74.81 85 LEU A N 1
ATOM 711 C CA . LEU A 1 85 ? 6.878 -10.924 -0.417 1.00 74.81 85 LEU A CA 1
ATOM 712 C C . LEU A 1 85 ? 8.002 -11.958 -0.645 1.00 74.81 85 LEU A C 1
ATOM 714 O O . LEU A 1 85 ? 7.733 -13.040 -1.165 1.00 74.81 85 LEU A O 1
ATOM 718 N N . SER A 1 86 ? 9.223 -11.687 -0.173 1.00 61.16 86 SER A N 1
ATOM 719 C CA . SER A 1 86 ? 10.477 -12.433 -0.402 1.00 61.16 86 SER A CA 1
ATOM 720 C C . SER A 1 86 ? 10.559 -13.808 0.271 1.00 61.16 86 SER A C 1
ATOM 722 O O . SER A 1 86 ? 11.591 -14.477 0.239 1.00 61.16 86 SER A O 1
ATOM 724 N N . ARG A 1 87 ? 9.451 -14.298 0.837 1.00 60.44 87 ARG A N 1
ATOM 725 C CA . ARG A 1 87 ? 9.294 -15.711 1.227 1.00 60.44 87 ARG A CA 1
ATOM 726 C C . ARG A 1 87 ? 8.993 -16.629 0.028 1.00 60.44 87 ARG A C 1
ATOM 728 O O . ARG A 1 87 ? 8.688 -17.801 0.237 1.00 60.44 87 ARG A O 1
ATOM 735 N N . LYS A 1 88 ? 9.038 -16.107 -1.203 1.00 56.25 88 LYS A N 1
ATOM 736 C CA . LYS A 1 88 ? 8.738 -16.801 -2.465 1.00 56.25 88 LYS A CA 1
ATOM 737 C C . LYS A 1 88 ? 9.948 -16.737 -3.408 1.00 56.25 88 LYS A C 1
ATOM 739 O O . LYS A 1 88 ? 10.643 -15.733 -3.431 1.00 56.25 88 LYS A O 1
ATOM 744 N N . GLU A 1 89 ? 10.177 -17.795 -4.195 1.00 55.84 89 GLU A N 1
ATOM 745 C CA . GLU A 1 89 ? 11.283 -17.892 -5.177 1.00 55.84 89 GLU A CA 1
ATOM 746 C C . GLU A 1 89 ? 11.219 -16.840 -6.299 1.00 55.84 89 GLU A C 1
ATOM 748 O O . GLU A 1 89 ? 12.229 -16.565 -6.940 1.00 55.84 89 GLU A O 1
ATOM 753 N N . SER A 1 90 ? 10.045 -16.256 -6.552 1.00 61.50 90 SER A N 1
ATOM 754 C CA . SER A 1 90 ? 9.863 -15.116 -7.453 1.00 61.50 90 SER A CA 1
ATOM 755 C C . SER A 1 90 ? 8.618 -14.328 -7.047 1.00 61.50 90 SER A C 1
ATOM 757 O O . SER A 1 90 ? 7.647 -14.915 -6.563 1.00 61.50 90 SER A O 1
ATOM 759 N N . VAL A 1 91 ? 8.661 -13.009 -7.231 1.00 67.25 91 VAL A N 1
ATOM 760 C CA . VAL A 1 91 ? 7.556 -12.087 -6.952 1.00 67.25 91 VAL A CA 1
ATOM 761 C C . VAL A 1 91 ? 7.168 -11.395 -8.253 1.00 67.25 91 VAL A C 1
ATOM 763 O O . VAL A 1 91 ? 8.016 -10.856 -8.964 1.00 67.25 91 VAL A O 1
ATOM 766 N N . THR A 1 92 ? 5.880 -11.415 -8.583 1.00 70.69 92 THR A N 1
ATOM 767 C CA . THR A 1 92 ? 5.340 -10.730 -9.766 1.00 70.69 92 THR A CA 1
ATOM 768 C C . THR A 1 92 ? 4.856 -9.320 -9.430 1.00 70.69 92 THR A C 1
ATOM 770 O O . THR A 1 92 ? 4.513 -9.013 -8.288 1.00 70.69 92 THR A O 1
ATOM 773 N N . MET A 1 93 ? 4.750 -8.452 -10.441 1.00 71.94 93 MET A N 1
ATOM 774 C CA . MET A 1 93 ? 4.205 -7.104 -10.243 1.00 71.94 93 MET A CA 1
ATOM 775 C C . MET A 1 93 ? 2.746 -7.132 -9.755 1.00 71.94 93 MET A C 1
ATOM 777 O O . MET A 1 93 ? 2.365 -6.303 -8.938 1.00 71.94 93 MET A O 1
ATOM 781 N N . CYS A 1 94 ? 1.937 -8.102 -10.195 1.00 72.25 94 CYS A N 1
ATOM 782 C CA . CYS A 1 94 ? 0.568 -8.273 -9.698 1.00 72.25 94 CYS A CA 1
ATOM 783 C C . CYS A 1 94 ? 0.545 -8.538 -8.188 1.00 72.25 94 CYS A C 1
ATOM 785 O O . CYS A 1 94 ? -0.213 -7.896 -7.474 1.00 72.25 94 CYS A O 1
ATOM 787 N N . GLU A 1 95 ? 1.426 -9.405 -7.683 1.00 76.06 95 GLU A N 1
ATOM 788 C CA . GLU A 1 95 ? 1.511 -9.678 -6.243 1.00 76.06 95 GLU A CA 1
ATOM 789 C C . GLU A 1 95 ? 1.971 -8.452 -5.443 1.00 76.06 95 GLU A C 1
ATOM 791 O O . GLU A 1 95 ? 1.485 -8.217 -4.334 1.00 76.06 95 GLU A O 1
ATOM 796 N N . VAL A 1 96 ? 2.871 -7.640 -6.010 1.00 79.94 96 VAL A N 1
ATOM 797 C CA . VAL A 1 96 ? 3.250 -6.341 -5.433 1.00 79.94 96 VAL A CA 1
ATOM 798 C C . VAL A 1 96 ? 2.046 -5.403 -5.372 1.00 79.94 96 VAL A C 1
ATOM 800 O O . VAL A 1 96 ? 1.795 -4.803 -4.325 1.00 79.94 96 VAL A O 1
ATOM 803 N N . LEU A 1 97 ? 1.285 -5.285 -6.462 1.00 81.06 97 LEU A N 1
ATOM 804 C CA . LEU A 1 97 ? 0.104 -4.422 -6.531 1.00 81.06 97 LEU A CA 1
ATOM 805 C C . LEU A 1 97 ? -0.977 -4.864 -5.547 1.00 81.06 97 LEU A C 1
ATOM 807 O O . LEU A 1 97 ? -1.416 -4.046 -4.741 1.00 81.06 97 LEU A O 1
ATOM 811 N N . ASP A 1 98 ? -1.328 -6.148 -5.526 1.00 82.31 98 ASP A N 1
ATOM 812 C CA . ASP A 1 98 ? -2.310 -6.709 -4.592 1.00 82.31 98 ASP A CA 1
ATOM 813 C C . ASP A 1 98 ? -1.950 -6.375 -3.143 1.00 82.31 98 ASP A C 1
ATOM 815 O O . ASP A 1 98 ? -2.810 -6.043 -2.317 1.00 82.31 98 ASP A O 1
ATOM 819 N N . LYS A 1 99 ? -0.654 -6.426 -2.830 1.00 84.44 99 LYS A N 1
ATOM 820 C CA . LYS A 1 99 ? -0.146 -6.121 -1.501 1.00 84.44 99 LYS A CA 1
ATOM 821 C C . LYS A 1 99 ? -0.241 -4.636 -1.165 1.00 84.44 99 LYS A C 1
ATOM 823 O O . LYS A 1 99 ? -0.705 -4.286 -0.074 1.00 84.44 99 LYS A O 1
ATOM 828 N N . VAL A 1 100 ? 0.174 -3.771 -2.088 1.00 85.31 100 VAL A N 1
ATOM 829 C CA . VAL A 1 100 ? 0.066 -2.313 -1.943 1.00 85.31 100 VAL A CA 1
ATOM 830 C C . VAL A 1 100 ? -1.397 -1.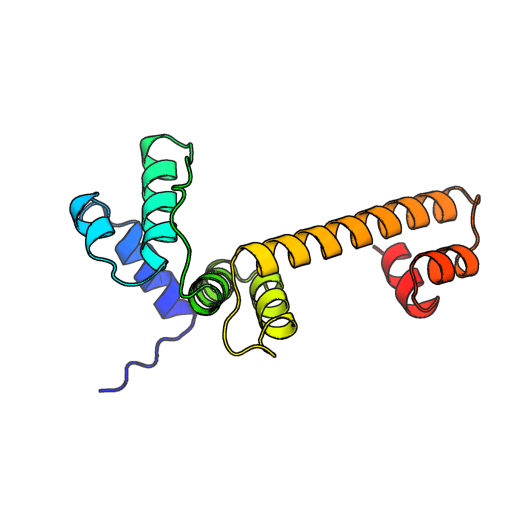901 -1.778 1.00 85.31 100 VAL A C 1
ATOM 832 O O . VAL A 1 100 ? -1.714 -1.128 -0.871 1.00 85.31 100 VAL A O 1
ATOM 835 N N . GLU A 1 101 ? -2.301 -2.462 -2.579 1.00 86.75 101 GLU A N 1
ATOM 836 C CA . GLU A 1 101 ? -3.735 -2.215 -2.467 1.00 86.75 101 GLU A CA 1
ATOM 837 C C . GLU A 1 101 ? -4.313 -2.715 -1.141 1.00 86.75 101 GLU A C 1
ATOM 839 O O . GLU A 1 101 ? -5.103 -2.014 -0.507 1.00 86.75 101 GLU A O 1
ATOM 844 N N . ALA A 1 102 ? -3.931 -3.914 -0.691 1.00 88.94 102 ALA A N 1
ATOM 845 C CA . ALA A 1 102 ? -4.385 -4.454 0.587 1.00 88.94 102 ALA A CA 1
ATOM 846 C C . ALA A 1 102 ? -3.953 -3.565 1.762 1.00 88.94 102 ALA A C 1
ATOM 848 O O . ALA A 1 102 ? -4.759 -3.309 2.662 1.00 88.94 102 ALA A O 1
ATOM 849 N N . ARG A 1 103 ? -2.719 -3.042 1.731 1.00 88.25 103 ARG A N 1
ATOM 850 C CA . ARG A 1 103 ? -2.247 -2.048 2.705 1.00 88.25 103 ARG A CA 1
ATOM 851 C C . ARG A 1 103 ? -3.082 -0.771 2.633 1.00 88.25 103 ARG A C 1
ATOM 853 O O . ARG A 1 103 ? -3.591 -0.340 3.663 1.00 88.25 103 ARG A O 1
ATOM 860 N N . GLY A 1 104 ? -3.298 -0.228 1.434 1.00 89.62 104 GLY A N 1
ATOM 861 C CA . GLY A 1 104 ? -4.109 0.977 1.235 1.00 89.62 104 GLY A CA 1
ATOM 862 C C . GLY A 1 104 ? -5.547 0.826 1.746 1.00 89.62 104 GLY A C 1
ATOM 863 O O . GLY A 1 104 ? -6.050 1.699 2.450 1.00 89.62 104 GLY A O 1
ATOM 864 N N . ARG A 1 105 ? -6.196 -0.317 1.484 1.00 90.81 105 ARG A N 1
ATOM 865 C CA . ARG A 1 105 ? -7.528 -0.632 2.031 1.00 90.81 105 ARG A CA 1
ATOM 866 C C . ARG A 1 105 ? -7.518 -0.657 3.560 1.00 90.81 105 ARG A C 1
ATOM 868 O O . ARG A 1 105 ? -8.412 -0.085 4.181 1.00 90.81 105 ARG A O 1
ATOM 875 N N . LYS A 1 106 ? -6.507 -1.286 4.169 1.00 91.75 106 LYS A N 1
ATOM 876 C CA . LYS A 1 106 ? -6.371 -1.354 5.632 1.00 91.75 106 LYS A CA 1
ATOM 877 C C . LYS A 1 106 ? -6.165 0.033 6.247 1.00 91.75 106 LYS A C 1
ATOM 879 O O . LYS A 1 106 ? -6.848 0.370 7.211 1.00 91.75 106 LYS A O 1
ATOM 884 N N . GLU A 1 107 ? -5.279 0.844 5.678 1.00 91.75 107 GLU A N 1
ATOM 885 C CA . GLU A 1 107 ? -5.037 2.224 6.118 1.00 91.75 107 GLU A CA 1
ATOM 886 C C . GLU A 1 107 ? -6.293 3.095 5.987 1.00 91.75 107 GLU A C 1
ATOM 888 O O . GLU A 1 107 ? -6.622 3.838 6.912 1.00 91.75 107 GLU A O 1
ATOM 893 N N . GLY A 1 108 ? -7.053 2.944 4.897 1.00 93.50 108 GLY A N 1
ATOM 894 C CA . GLY A 1 108 ? -8.331 3.633 4.709 1.00 93.50 108 GLY A CA 1
ATOM 895 C C . GLY A 1 108 ? -9.361 3.285 5.788 1.00 93.50 108 GLY A C 1
ATOM 896 O O . GLY A 1 108 ? -9.981 4.178 6.365 1.00 93.50 108 GLY A O 1
ATOM 897 N N . VAL A 1 109 ? -9.505 1.999 6.126 1.00 95.81 109 VAL A N 1
ATOM 898 C CA . VAL A 1 109 ? -10.392 1.553 7.217 1.00 95.81 109 VAL A CA 1
ATOM 899 C C . VAL A 1 109 ? -9.947 2.135 8.560 1.00 95.81 109 VAL A C 1
ATOM 901 O O . VAL A 1 109 ? -10.777 2.661 9.301 1.00 95.81 109 VAL A O 1
ATOM 904 N N . ILE A 1 110 ? -8.648 2.090 8.866 1.00 96.00 110 ILE A N 1
ATOM 905 C CA . ILE A 1 110 ? -8.094 2.659 10.104 1.00 96.00 110 ILE A CA 1
ATOM 906 C C . ILE A 1 110 ? -8.375 4.165 10.181 1.00 96.00 110 ILE A C 1
ATOM 908 O O . ILE A 1 110 ? -8.815 4.645 11.224 1.00 96.00 110 ILE A O 1
ATOM 912 N N . SER A 1 111 ? -8.197 4.898 9.079 1.00 96.44 111 SER A N 1
ATOM 913 C CA . SER A 1 111 ? -8.487 6.334 9.000 1.00 96.44 111 SER A CA 1
ATOM 914 C C . SER A 1 111 ? -9.945 6.653 9.348 1.00 96.44 111 SER A C 1
ATOM 916 O O . SER A 1 111 ? -10.204 7.523 10.180 1.00 96.44 111 SER A O 1
ATOM 918 N N . VAL A 1 112 ? -10.903 5.897 8.799 1.00 97.31 112 VAL A N 1
ATOM 919 C CA . VAL A 1 112 ? -12.330 6.055 9.137 1.00 97.31 112 VAL A CA 1
ATOM 920 C C . VAL A 1 112 ? -12.587 5.751 10.613 1.00 97.31 112 VAL A C 1
ATOM 922 O O . VAL A 1 112 ? -13.285 6.507 11.286 1.00 97.31 112 VAL A O 1
ATOM 925 N N . LEU A 1 113 ? -12.006 4.673 11.144 1.00 97.69 113 LEU A N 1
ATOM 926 C CA . LEU A 1 113 ? -12.171 4.297 12.551 1.00 97.69 113 LEU A CA 1
ATOM 927 C C . LEU A 1 113 ? -11.612 5.361 13.505 1.00 97.69 113 LEU A C 1
ATOM 929 O O . LEU A 1 113 ? -12.227 5.631 14.533 1.00 97.69 113 LEU A O 1
ATOM 933 N N . ILE A 1 114 ? -10.492 5.997 13.157 1.00 97.19 114 ILE A N 1
ATOM 934 C CA . ILE A 1 114 ? -9.929 7.124 13.913 1.00 97.19 114 ILE A CA 1
ATOM 935 C C . ILE A 1 114 ? -10.911 8.292 13.955 1.00 97.19 114 ILE A C 1
ATOM 937 O O . ILE A 1 114 ? -11.144 8.838 15.034 1.00 97.19 114 ILE A O 1
ATOM 941 N N . SER A 1 115 ? -11.496 8.664 12.815 1.00 97.44 115 SER A N 1
ATOM 942 C CA . SER A 1 115 ? -12.482 9.749 12.752 1.00 97.44 115 SER A CA 1
ATOM 943 C C . SER A 1 115 ? -13.689 9.453 13.640 1.00 97.44 115 SER A C 1
ATOM 945 O O . SER A 1 115 ? -14.051 10.281 14.466 1.00 97.44 115 SER A O 1
ATOM 947 N N . LEU A 1 116 ? -14.227 8.230 13.592 1.00 97.94 116 LEU A N 1
ATOM 948 C CA . LEU A 1 116 ? -15.355 7.829 14.441 1.00 97.94 116 LEU A CA 1
ATOM 949 C C . LEU A 1 116 ? -15.027 7.848 15.944 1.00 97.94 116 LEU A C 1
ATOM 951 O O . LEU A 1 116 ? -15.901 8.139 16.759 1.00 97.94 116 LEU A O 1
ATOM 955 N N . VAL A 1 117 ? -13.784 7.538 16.326 1.00 97.62 117 VAL A N 1
ATOM 956 C CA . VAL A 1 117 ? -13.326 7.679 17.718 1.00 97.62 117 VAL A CA 1
ATOM 957 C C . VAL A 1 117 ? -13.221 9.151 18.111 1.00 97.62 117 VAL A C 1
ATOM 959 O O . VAL A 1 117 ? -13.660 9.524 19.197 1.00 97.62 117 VAL A O 1
ATOM 962 N N . LYS A 1 118 ? -12.669 10.000 17.235 1.00 95.50 118 LYS A N 1
ATOM 963 C CA . LYS A 1 118 ? -12.556 11.451 17.465 1.00 95.50 118 LYS A CA 1
ATOM 964 C C . LYS A 1 118 ? -13.929 12.123 17.578 1.00 95.50 118 LYS A C 1
ATOM 966 O O . LYS A 1 118 ? -14.092 13.003 18.417 1.00 95.50 118 LYS A O 1
ATOM 971 N N . ASP A 1 119 ? -14.909 11.647 16.818 1.00 97.62 119 ASP A N 1
ATOM 972 C CA . ASP A 1 119 ? -16.305 12.097 16.872 1.00 97.62 119 ASP A CA 1
ATOM 973 C C . ASP A 1 119 ? -17.059 11.565 18.108 1.00 97.62 119 ASP A C 1
ATOM 975 O O . ASP A 1 119 ? -18.224 11.897 18.323 1.00 97.62 119 ASP A O 1
ATOM 979 N N . GLY A 1 120 ? -16.421 10.718 18.926 1.00 96.44 120 GLY A N 1
ATOM 980 C CA . GLY A 1 120 ? -17.027 10.113 20.114 1.00 96.44 120 GLY A CA 1
ATOM 981 C C . GLY A 1 120 ? -18.085 9.050 19.804 1.00 96.44 120 GLY A C 1
ATOM 982 O O . GLY A 1 120 ? -18.793 8.614 20.710 1.00 96.44 120 GLY A O 1
ATOM 983 N N . ILE A 1 121 ? -18.196 8.621 18.543 1.00 98.31 121 ILE A N 1
ATOM 984 C CA . ILE A 1 121 ? -19.143 7.588 18.098 1.00 98.31 121 ILE A CA 1
ATOM 985 C C . ILE A 1 121 ? -18.667 6.207 18.549 1.00 98.31 121 ILE A C 1
ATOM 987 O O . ILE A 1 121 ? -19.482 5.365 18.921 1.00 98.31 121 ILE A O 1
ATOM 991 N N . LEU A 1 122 ? -17.353 5.968 18.505 1.00 97.69 122 LEU A N 1
ATOM 992 C CA . LEU A 1 122 ? -16.737 4.703 18.898 1.00 97.69 122 LEU A CA 1
ATOM 993 C C . LEU A 1 122 ? -15.761 4.871 20.052 1.00 97.69 122 LEU A C 1
ATOM 995 O O . LEU A 1 122 ? -15.010 5.842 20.122 1.00 97.69 122 LEU A O 1
ATOM 999 N N . SER A 1 123 ? -15.694 3.855 20.909 1.00 97.88 123 SER A N 1
ATOM 1000 C CA . SER A 1 123 ? -14.580 3.725 21.844 1.00 97.88 123 SER A CA 1
ATOM 1001 C C . SER A 1 123 ? -13.300 3.269 21.131 1.00 97.88 123 SER A C 1
ATOM 1003 O O . SER A 1 123 ? -13.332 2.599 20.094 1.00 97.88 123 SER A O 1
ATOM 1005 N N . VAL A 1 124 ? -12.146 3.573 21.733 1.00 97.25 124 VAL A N 1
ATOM 1006 C CA . VAL A 1 124 ? -10.832 3.108 21.250 1.00 97.25 124 VAL A CA 1
ATOM 1007 C C . VAL A 1 124 ? -10.778 1.578 21.166 1.00 97.25 124 VAL A C 1
ATOM 1009 O O . VAL A 1 124 ? -10.220 1.038 20.215 1.00 97.25 124 VAL A O 1
ATOM 1012 N N . SER A 1 125 ? -11.399 0.885 22.124 1.00 97.56 125 SER A N 1
ATOM 1013 C CA . SER A 1 125 ? -11.463 -0.580 22.166 1.00 97.56 125 SER A CA 1
ATOM 1014 C C . SER A 1 125 ? -12.223 -1.165 20.976 1.00 97.56 125 SER A C 1
ATOM 1016 O O . SER A 1 125 ? -11.738 -2.067 20.290 1.00 97.56 125 SER A O 1
ATOM 1018 N N . GLU A 1 126 ? -13.398 -0.610 20.668 1.00 97.50 126 GLU A N 1
ATOM 1019 C CA . GLU A 1 126 ? -14.208 -1.056 19.531 1.00 97.50 126 GLU A CA 1
ATOM 1020 C C .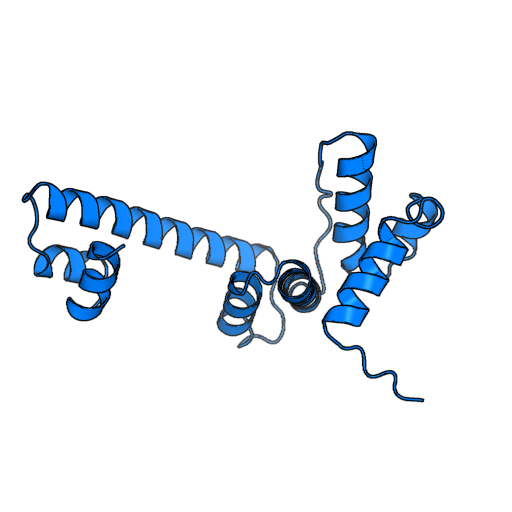 GLU A 1 126 ? -13.515 -0.790 18.198 1.00 97.50 126 GLU A C 1
ATOM 1022 O O . GLU A 1 126 ? -13.564 -1.630 17.297 1.00 97.50 126 GLU A O 1
ATOM 1027 N N . ALA A 1 127 ? -12.863 0.364 18.067 1.00 97.50 127 ALA A N 1
ATOM 1028 C CA . ALA A 1 127 ? -12.113 0.712 16.871 1.00 97.50 127 ALA A CA 1
ATOM 1029 C C . ALA A 1 127 ? -10.897 -0.207 16.673 1.00 97.50 127 ALA A C 1
ATOM 1031 O O . ALA A 1 127 ? -10.730 -0.759 15.587 1.00 97.50 127 ALA A O 1
ATOM 1032 N N . ALA A 1 128 ? -10.114 -0.461 17.725 1.00 97.25 128 ALA A N 1
ATOM 1033 C CA . ALA A 1 128 ? -8.978 -1.382 17.681 1.00 97.25 128 ALA A CA 1
ATOM 1034 C C . ALA A 1 128 ? -9.406 -2.804 17.287 1.00 97.25 128 ALA A C 1
ATOM 1036 O O . ALA A 1 128 ? -8.824 -3.404 16.382 1.00 97.25 128 ALA A O 1
ATOM 1037 N N . LYS A 1 129 ? -10.499 -3.304 17.881 1.00 97.06 129 LYS A N 1
ATOM 1038 C CA . LYS A 1 129 ? -11.067 -4.617 17.548 1.00 97.06 129 LYS A CA 1
ATOM 1039 C C . LYS A 1 129 ? -11.519 -4.703 16.087 1.00 97.06 129 LYS A C 1
ATOM 1041 O O . LYS A 1 129 ? -11.285 -5.720 15.443 1.00 97.06 129 LYS A O 1
ATOM 1046 N N . ARG A 1 130 ? -12.151 -3.655 15.545 1.00 95.88 130 ARG A N 1
ATOM 1047 C CA . ARG A 1 130 ? -12.565 -3.603 14.126 1.00 95.88 130 ARG A CA 1
ATOM 1048 C C . ARG A 1 130 ? -11.391 -3.470 13.160 1.00 95.88 130 ARG A C 1
ATOM 1050 O O . ARG A 1 130 ? -11.496 -3.926 12.028 1.00 95.88 130 ARG A O 1
ATOM 1057 N N . ALA A 1 131 ? -10.295 -2.865 13.604 1.00 95.25 131 ALA A N 1
ATOM 1058 C CA . ALA A 1 131 ? -9.053 -2.765 12.847 1.00 95.25 131 ALA A CA 1
ATOM 1059 C C . ALA A 1 131 ? -8.166 -4.023 12.953 1.00 95.25 131 ALA A C 1
ATOM 1061 O O . ALA A 1 131 ? -7.073 -4.034 12.382 1.00 95.25 131 ALA A O 1
ATOM 1062 N N . ASP A 1 132 ? -8.628 -5.053 13.673 1.00 95.50 132 ASP A N 1
ATOM 1063 C CA . ASP A 1 132 ? -7.892 -6.290 13.951 1.00 95.50 132 ASP A CA 1
ATOM 1064 C C . ASP A 1 132 ? -6.500 -6.020 14.555 1.00 95.50 132 ASP A C 1
ATOM 1066 O O . ASP A 1 132 ? -5.464 -6.479 14.069 1.00 95.50 132 ASP A O 1
ATOM 1070 N N . MET A 1 133 ? -6.457 -5.178 15.594 1.00 95.25 133 MET A N 1
ATOM 1071 C CA . MET A 1 133 ? -5.226 -4.849 16.316 1.00 95.25 133 MET A CA 1
ATOM 1072 C C . MET A 1 133 ? -5.472 -4.565 17.802 1.00 95.25 133 MET A C 1
ATOM 1074 O O . MET A 1 133 ? -6.607 -4.424 18.252 1.00 95.25 133 MET A O 1
ATOM 1078 N N . SER A 1 134 ? -4.389 -4.469 18.577 1.00 97.38 134 SER A N 1
ATOM 1079 C CA . SER A 1 134 ? -4.461 -4.070 19.984 1.00 97.38 134 SER A CA 1
ATOM 1080 C C . SER A 1 134 ? -4.833 -2.596 20.140 1.00 97.38 134 SER A C 1
ATOM 1082 O O . SER A 1 134 ? -4.551 -1.761 19.274 1.00 97.38 134 SER A O 1
ATOM 1084 N N . GLU A 1 135 ? -5.416 -2.255 21.288 1.00 96.56 135 GLU A N 1
ATOM 1085 C CA . GLU A 1 135 ? -5.676 -0.860 21.646 1.00 96.56 135 GLU A CA 1
ATOM 1086 C C . GLU A 1 135 ? -4.390 -0.039 21.716 1.00 96.56 135 GLU A C 1
ATOM 1088 O O . GLU A 1 135 ? -4.382 1.121 21.311 1.00 96.56 135 GLU A O 1
ATOM 1093 N N . GLU A 1 136 ? -3.298 -0.622 22.214 1.00 95.75 136 GLU A N 1
ATOM 1094 C CA . GLU A 1 136 ? -1.985 0.019 22.280 1.00 95.75 136 GLU A CA 1
ATOM 1095 C C . GLU A 1 136 ? -1.504 0.451 20.896 1.00 95.75 136 GLU A C 1
ATOM 1097 O O . GLU A 1 136 ? -1.066 1.592 20.741 1.00 95.75 136 GLU A O 1
ATOM 1102 N N . ASN A 1 137 ? -1.626 -0.426 19.896 1.00 94.50 137 ASN A N 1
ATOM 1103 C CA . ASN A 1 137 ? -1.245 -0.116 18.520 1.00 94.50 137 ASN A CA 1
ATOM 1104 C C . ASN A 1 137 ? -2.189 0.926 17.923 1.00 94.50 137 ASN A C 1
ATOM 1106 O O . ASN A 1 137 ? -1.731 1.910 17.347 1.00 94.50 137 ASN A O 1
ATOM 1110 N N . PHE A 1 138 ? -3.499 0.774 18.128 1.00 96.00 138 PHE A N 1
ATOM 1111 C CA . PHE A 1 138 ? -4.479 1.730 17.615 1.00 96.00 138 PHE A CA 1
ATOM 1112 C C . PHE A 1 138 ? -4.262 3.142 18.185 1.00 96.00 138 PHE A C 1
ATOM 1114 O O . PHE A 1 138 ? -4.321 4.132 17.456 1.00 96.00 138 PHE A O 1
ATOM 1121 N N . LYS A 1 139 ? -3.921 3.257 19.476 1.00 95.06 139 LYS A N 1
ATOM 1122 C CA . LYS A 1 139 ? -3.614 4.538 20.138 1.00 95.06 139 LYS A CA 1
ATOM 1123 C C . LYS A 1 139 ? -2.423 5.267 19.515 1.00 95.06 139 LYS A C 1
ATOM 1125 O O . LYS A 1 139 ? -2.337 6.481 19.676 1.00 95.06 139 LYS A O 1
ATOM 1130 N N . GLN A 1 140 ? -1.512 4.581 18.822 1.00 93.94 140 GLN A N 1
ATOM 1131 C CA . GLN A 1 140 ? -0.411 5.247 18.118 1.00 93.94 140 GLN A CA 1
ATOM 1132 C C . GLN A 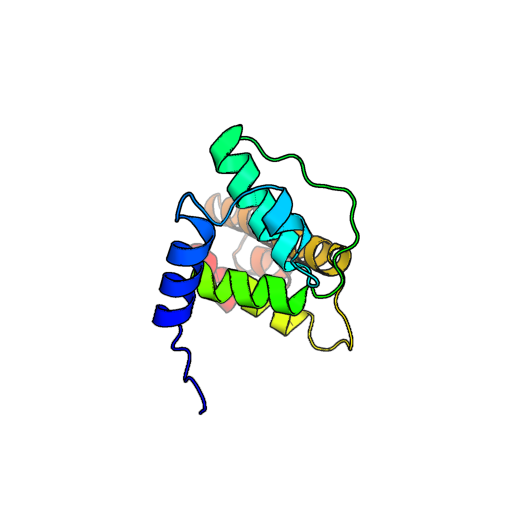1 140 ? -0.935 6.126 16.975 1.00 93.94 140 GLN A C 1
ATOM 1134 O O . GLN A 1 140 ? -0.472 7.253 16.830 1.00 93.94 140 GLN A O 1
ATOM 1139 N N . TYR A 1 141 ? -1.973 5.679 16.264 1.00 90.69 141 TYR A N 1
ATOM 1140 C CA . TYR A 1 141 ? -2.608 6.438 15.181 1.00 90.69 141 TYR A CA 1
ATOM 1141 C C . TYR A 1 141 ? -3.462 7.626 15.652 1.00 90.69 141 TYR A C 1
ATOM 1143 O O . TYR A 1 141 ? -3.843 8.481 14.860 1.00 90.69 141 TYR A O 1
ATOM 1151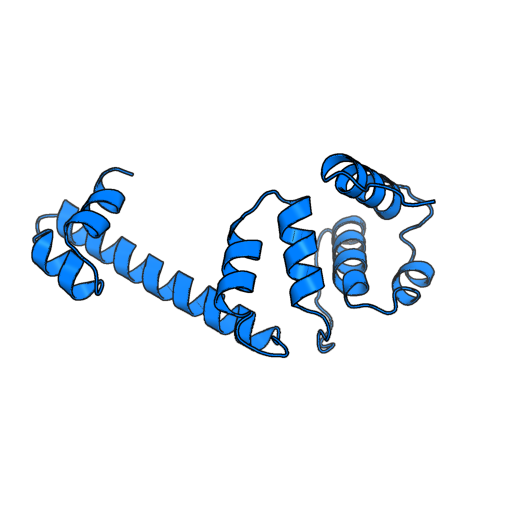 N N . LEU A 1 142 ? -3.802 7.689 16.941 1.00 89.25 142 LEU A N 1
ATOM 1152 C CA . LEU A 1 142 ? -4.495 8.848 17.514 1.00 89.25 142 LEU A CA 1
ATOM 1153 C C . LEU A 1 142 ? -3.529 9.975 17.901 1.00 89.25 142 LEU A C 1
ATOM 1155 O O . LEU A 1 142 ? -3.973 11.101 18.109 1.00 89.25 142 LEU A O 1
ATOM 1159 N N . LYS A 1 143 ? -2.234 9.664 18.041 1.00 83.06 143 LYS A N 1
ATOM 1160 C CA . LYS A 1 143 ? -1.187 10.617 18.442 1.00 83.06 143 LYS A CA 1
ATOM 1161 C C . LYS A 1 143 ? -0.554 11.352 17.257 1.00 83.06 143 LYS A C 1
ATOM 1163 O O . LYS A 1 143 ? 0.145 12.335 17.487 1.00 83.06 143 LYS A O 1
ATOM 1168 N N . SER A 1 144 ? -0.759 10.844 16.042 1.00 61.09 144 SER A N 1
ATOM 1169 C CA . SER A 1 144 ? -0.373 11.456 14.765 1.00 61.09 144 SER A CA 1
ATOM 1170 C C . SER A 1 144 ? -1.390 12.494 14.312 1.00 61.09 144 SER A C 1
ATOM 1172 O O . SER A 1 144 ? -0.946 13.562 13.848 1.00 61.09 144 SER A O 1
#

pLDDT: mean 75.24, std 17.54, range [29.17, 98.31]

Sequence (144 aa):
MTILFSRQNLKKLLIFYFLDNTFCTQTTIDKFRSDFWILADYLYQMRVSNDYVACETVIKHVDELLMLMSAMTKDDRFEETINELSRKESVTMCEVLDKVEARGRKEGVISVLISLVKDGILSVSEAAKRADMSEENFKQYLKS

Foldseek 3Di:
DDPPCDLVNLLVVCCCQLVPPPQLDPVNLVPDPAPCSQVSQQSSCCVPVVDDDGDPDWHFCQLVVLVSVCSNVVPCVSVVLCVVQVVDPGDGVVNSVVVVVVVVVLVVLLVVLLVCVVVVNDDLCVSQVVSVHDSVVSVVVNVD

Solvent-accessible surface area (backbone atoms only — not comparable to full-atom values): 8559 Å² total; per-residue (Å²): 135,86,79,81,74,46,72,66,52,50,49,51,49,49,49,50,52,65,66,39,91,85,51,70,42,72,84,48,40,74,66,50,90,54,61,61,30,57,58,49,48,46,56,47,31,42,68,75,68,69,48,77,83,83,76,93,71,84,66,82,48,43,62,65,51,34,50,48,46,19,66,68,70,71,43,60,68,36,49,52,54,42,67,75,52,63,88,45,101,72,62,48,64,66,61,53,47,56,49,54,50,52,49,50,53,52,53,52,52,46,52,54,41,51,50,36,35,75,72,65,77,39,53,65,63,60,38,11,57,74,64,74,48,52,51,74,63,46,52,54,70,73,74,110

Mean predicted aligned error: 11.39 Å